Protein AF-A0A127T5B1-F1 (afdb_monomer)

Secondary structure (DSSP, 8-state):
-HHHHHHHHHHHHHTTT----EEEEEEEEE--SSSPPEEEEEEEEE-SSSTT-EEEEEEEE--HHHHHTT-

Sequence (71 aa):
MKYKKFAMGLLLLAGSQLAQAEQIGSVDTVFKWLGPDHKIVVEAFDDPDVQNVTCYISRAKTGGIKGGLGL

Nearest PDB structures (foldseek):
  8esd-assembly1_N  TM=5.084E-01  e=9.571E-01  Homo sapiens
  1gyb-assembly2_C  TM=4.961E-01  e=5.206E+00  Saccharomyces cerevisiae
  7blq-assembly1_L  TM=3.863E-01  e=2.232E+00  Thermochaetoides thermophila DSM 1495

Structure (mmCIF, N/CA/C/O backbone):
data_AF-A0A127T5B1-F1
#
_entry.id   AF-A0A127T5B1-F1
#
loop_
_atom_site.group_PDB
_atom_site.id
_atom_site.type_symbol
_atom_site.label_atom_id
_atom_site.label_alt_id
_atom_site.label_comp_id
_atom_site.label_asym_id
_atom_site.label_entity_id
_atom_site.label_seq_id
_atom_site.pdbx_PDB_ins_code
_atom_site.Cartn_x
_atom_site.Cartn_y
_atom_site.Cartn_z
_atom_site.occupancy
_atom_site.B_iso_or_equiv
_atom_site.auth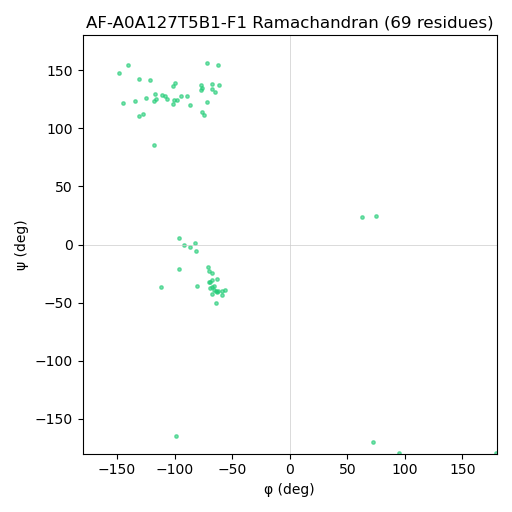_seq_id
_atom_site.auth_comp_id
_atom_site.auth_asym_id
_atom_site.auth_atom_id
_atom_site.pdbx_PDB_model_num
ATOM 1 N N . MET A 1 1 ? -17.352 33.047 28.094 1.00 58.94 1 MET A N 1
ATOM 2 C CA . MET A 1 1 ? -17.934 32.367 26.905 1.00 58.94 1 MET A CA 1
ATOM 3 C C . MET A 1 1 ? -16.974 32.218 25.715 1.00 58.94 1 MET A C 1
ATOM 5 O O . MET A 1 1 ? -17.099 31.227 25.009 1.00 58.94 1 MET A O 1
ATOM 9 N N . LYS A 1 2 ? -16.007 33.128 25.489 1.00 59.66 2 LYS A N 1
ATOM 10 C CA . LYS A 1 2 ? -14.985 33.005 24.419 1.00 59.66 2 LYS A CA 1
ATOM 11 C C . LYS A 1 2 ? -14.126 31.730 24.524 1.00 59.66 2 LYS A C 1
ATOM 13 O O . LYS A 1 2 ? -13.966 31.025 23.537 1.00 59.66 2 LYS A O 1
ATOM 18 N N . TYR A 1 3 ? -13.679 31.381 25.732 1.00 68.00 3 TYR A N 1
ATOM 19 C CA . TYR A 1 3 ? -12.808 30.219 25.972 1.00 68.00 3 TYR A CA 1
ATOM 20 C C . TYR A 1 3 ? -13.486 28.862 25.718 1.00 68.00 3 TYR A C 1
ATOM 22 O O . TYR A 1 3 ? -12.842 27.931 25.254 1.00 68.00 3 TYR A O 1
ATOM 30 N N . LYS A 1 4 ? -14.808 28.765 25.932 1.00 65.38 4 LYS A N 1
ATOM 31 C CA . LYS A 1 4 ? -15.590 27.541 25.669 1.00 65.38 4 LYS A CA 1
ATOM 32 C C . LYS A 1 4 ? -15.668 27.211 24.173 1.00 65.38 4 LYS A C 1
ATOM 34 O O . LYS A 1 4 ? -15.608 26.047 23.804 1.00 65.38 4 LYS A O 1
ATOM 39 N N . LYS A 1 5 ? -15.770 28.237 23.318 1.00 68.75 5 LYS A N 1
ATOM 40 C CA . LYS A 1 5 ? -15.760 28.072 21.854 1.00 68.75 5 LYS A CA 1
ATOM 41 C C . LYS A 1 5 ? -14.381 27.646 21.348 1.00 68.75 5 LYS A C 1
ATOM 43 O O . LYS A 1 5 ? -14.293 26.807 20.463 1.00 68.75 5 LYS A O 1
ATOM 48 N N . PHE A 1 6 ? -13.324 28.188 21.953 1.00 74.19 6 PHE A N 1
ATOM 49 C CA . PHE A 1 6 ? -11.945 27.828 21.627 1.00 74.19 6 PHE A CA 1
ATOM 50 C C . PHE A 1 6 ? -11.621 26.380 22.026 1.00 74.19 6 PHE A C 1
ATOM 52 O O . PHE A 1 6 ? -11.051 25.636 21.236 1.00 74.19 6 PHE A O 1
ATOM 59 N N . ALA A 1 7 ? -12.073 25.951 23.209 1.00 77.12 7 ALA A N 1
ATOM 60 C CA . ALA A 1 7 ? -11.931 24.571 23.672 1.00 77.12 7 ALA A CA 1
ATOM 61 C C . ALA A 1 7 ? -12.681 23.565 22.778 1.00 77.12 7 ALA A C 1
ATOM 63 O O . ALA A 1 7 ? -12.142 22.512 22.458 1.00 77.12 7 ALA A O 1
ATOM 64 N N . MET A 1 8 ? -13.893 23.908 22.323 1.00 77.62 8 MET A N 1
ATOM 65 C CA . MET A 1 8 ? -14.665 23.065 21.400 1.00 77.62 8 MET A CA 1
ATOM 66 C C . MET A 1 8 ? -13.964 22.908 20.041 1.00 77.62 8 MET A C 1
ATOM 68 O O . MET A 1 8 ? -13.937 21.815 19.485 1.00 77.62 8 MET A O 1
ATOM 72 N N . GLY A 1 9 ? -13.365 23.988 19.526 1.00 78.12 9 GLY A N 1
ATOM 73 C CA . GLY A 1 9 ? -12.578 23.948 18.292 1.00 78.12 9 GLY A CA 1
ATOM 74 C C . GLY A 1 9 ? -11.353 23.037 18.406 1.00 78.12 9 GLY A C 1
ATOM 75 O O . GLY A 1 9 ? -11.085 22.270 17.489 1.00 78.12 9 GLY A O 1
ATOM 76 N N . LEU A 1 10 ? -10.659 23.058 19.550 1.00 77.19 10 LEU A N 1
ATOM 77 C CA . LEU A 1 10 ? -9.506 22.185 19.790 1.00 77.19 10 LEU A CA 1
ATOM 78 C C . LEU A 1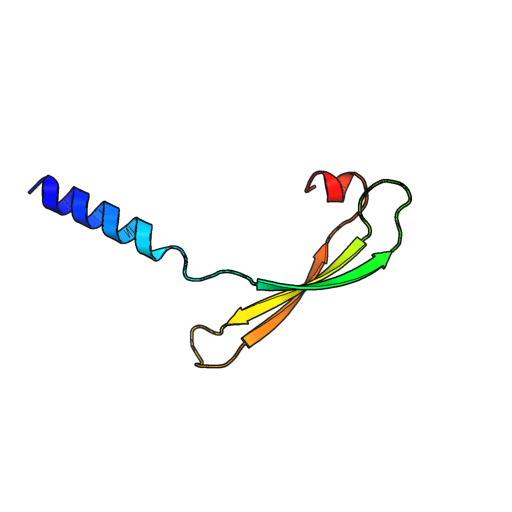 10 ? -9.887 20.696 19.842 1.00 77.19 10 LEU A C 1
ATOM 80 O O . LEU A 1 10 ? -9.160 19.865 19.305 1.00 77.19 10 LEU A O 1
ATOM 84 N N . LEU A 1 11 ? -11.030 20.357 20.454 1.00 76.12 11 LEU A N 1
ATOM 85 C CA . LEU A 1 11 ? -11.510 18.970 20.523 1.00 76.12 11 LEU A CA 1
ATOM 86 C C . LEU A 1 11 ? -11.880 18.398 19.146 1.00 76.12 11 LEU A C 1
ATOM 88 O O . LEU A 1 11 ? -11.655 17.218 18.898 1.00 76.12 11 LEU A O 1
ATOM 92 N N . LEU A 1 12 ? -12.428 19.221 18.249 1.00 73.06 12 LEU A N 1
ATOM 93 C CA . LEU A 1 12 ? -12.845 18.779 16.915 1.00 73.06 12 LEU A CA 1
ATOM 94 C C . LEU A 1 12 ? -11.658 18.444 16.000 1.00 73.06 12 LEU A C 1
ATOM 96 O O . LEU A 1 12 ? -11.768 17.533 15.185 1.00 73.06 12 LEU A O 1
ATOM 100 N N . LEU A 1 13 ? -10.512 19.122 16.146 1.00 71.25 13 LEU A N 1
ATOM 101 C CA . LEU A 1 13 ? -9.314 18.785 15.366 1.00 71.25 13 LEU A CA 1
ATOM 102 C C . LEU A 1 13 ? -8.702 17.434 15.772 1.00 71.25 13 LEU A C 1
ATOM 104 O O . LEU A 1 13 ? -8.175 16.726 14.914 1.00 71.25 13 LEU A O 1
ATOM 108 N N . ALA A 1 14 ? -8.804 17.054 17.049 1.00 71.12 14 ALA A N 1
ATOM 109 C CA . ALA A 1 14 ? -8.204 15.826 17.573 1.00 71.12 14 ALA A CA 1
ATOM 110 C C . ALA A 1 14 ? -8.894 14.531 17.087 1.00 71.12 14 ALA A C 1
ATOM 112 O O . ALA A 1 14 ? -8.288 13.467 17.136 1.00 71.12 14 ALA A O 1
ATOM 113 N N . GLY A 1 15 ? -10.138 14.598 16.597 1.00 66.00 15 GLY A N 1
ATOM 114 C CA . GLY A 1 15 ? -10.911 13.418 16.177 1.00 66.00 15 GLY A CA 1
ATOM 115 C C . GLY A 1 15 ? -10.698 12.953 14.730 1.00 66.00 15 GLY A C 1
ATOM 116 O O . GLY A 1 15 ? -11.298 11.968 14.315 1.00 66.00 15 GLY A O 1
ATOM 117 N N . SER A 1 16 ? -9.878 13.646 13.936 1.00 62.00 16 SER A N 1
ATOM 118 C CA . SER A 1 16 ? -9.789 13.436 12.478 1.00 62.00 16 SER A CA 1
ATOM 119 C C . SER A 1 16 ? -8.893 12.269 12.023 1.00 62.00 16 SER A C 1
ATOM 121 O O . SER A 1 16 ? -8.760 12.036 10.825 1.00 62.00 16 SER A O 1
ATOM 123 N N . GLN A 1 17 ? -8.285 11.512 12.942 1.00 59.75 17 GLN A N 1
ATOM 124 C CA . GLN A 1 17 ? -7.225 10.542 12.616 1.00 59.75 17 GLN A CA 1
ATOM 125 C C . GLN A 1 17 ? -7.686 9.081 12.442 1.00 59.75 17 GLN A C 1
ATOM 127 O O . GLN A 1 17 ? -6.844 8.205 12.276 1.00 59.75 17 GLN A O 1
ATOM 132 N N . LEU A 1 18 ? -8.989 8.787 12.471 1.00 61.00 18 LEU A N 1
ATOM 133 C CA . LEU A 1 18 ? -9.480 7.403 12.595 1.00 61.00 18 LEU A CA 1
ATOM 134 C C . LEU A 1 18 ? -9.516 6.571 11.299 1.00 61.00 18 LEU A C 1
ATOM 136 O O . LEU A 1 18 ? -9.770 5.377 11.376 1.00 61.00 18 LEU A O 1
ATOM 140 N N . ALA A 1 19 ? -9.224 7.147 10.130 1.00 62.78 19 ALA A N 1
ATOM 141 C CA . ALA A 1 19 ? -9.155 6.397 8.873 1.00 62.78 19 ALA A CA 1
ATOM 142 C C . ALA A 1 19 ? -7.739 6.468 8.284 1.00 62.78 19 ALA A C 1
ATOM 144 O O . ALA A 1 19 ? -7.425 7.345 7.476 1.00 62.78 19 ALA A O 1
ATOM 145 N N . GLN A 1 20 ? -6.861 5.567 8.725 1.00 65.81 20 GLN A N 1
ATOM 146 C CA . GLN A 1 20 ? -5.557 5.346 8.100 1.00 65.81 20 GLN A CA 1
ATOM 147 C C . GLN A 1 20 ? -5.644 4.093 7.231 1.00 65.81 20 GLN A C 1
ATOM 149 O O . GLN A 1 20 ? -5.968 3.019 7.722 1.00 65.81 20 GLN A O 1
ATOM 154 N N . ALA A 1 21 ? -5.374 4.243 5.935 1.00 74.62 21 ALA A N 1
ATOM 155 C CA . ALA A 1 21 ? -5.167 3.110 5.046 1.00 74.62 21 ALA A CA 1
ATOM 156 C C . ALA A 1 21 ? -3.770 2.549 5.313 1.00 74.62 21 ALA A C 1
ATOM 158 O O . ALA A 1 21 ? -2.777 3.238 5.055 1.00 74.62 21 ALA A O 1
ATOM 159 N N . GLU A 1 22 ? -3.676 1.326 5.827 1.00 84.69 22 GLU A N 1
ATOM 160 C CA . GLU A 1 22 ? -2.378 0.691 6.029 1.00 84.69 22 GLU A CA 1
ATOM 161 C C . GLU A 1 22 ? -1.959 -0.027 4.748 1.00 84.69 22 GLU A C 1
ATOM 163 O O . GLU A 1 22 ? -2.648 -0.921 4.254 1.00 84.69 22 GLU A O 1
ATOM 168 N N . GLN A 1 23 ? -0.819 0.364 4.180 1.00 90.31 23 GLN A N 1
ATOM 169 C CA . GLN A 1 23 ? -0.256 -0.362 3.049 1.00 90.31 23 GLN A CA 1
ATOM 170 C C . GLN A 1 23 ? 0.356 -1.677 3.544 1.00 90.31 23 GLN A C 1
ATOM 172 O O . GLN A 1 23 ? 1.412 -1.676 4.169 1.00 90.31 23 GLN A O 1
ATOM 177 N N . ILE A 1 24 ? -0.267 -2.795 3.174 1.00 91.56 24 ILE A N 1
ATOM 178 C CA . ILE A 1 24 ? 0.188 -4.145 3.529 1.00 91.56 24 ILE A CA 1
ATOM 179 C C . ILE A 1 24 ? 1.323 -4.601 2.610 1.00 91.56 24 ILE A C 1
ATOM 181 O O . ILE A 1 24 ? 2.248 -5.292 3.033 1.00 91.56 24 ILE A O 1
ATOM 185 N N . GLY A 1 25 ? 1.274 -4.209 1.334 1.00 93.06 25 GLY A N 1
ATOM 186 C CA . GLY A 1 25 ? 2.303 -4.593 0.376 1.00 93.06 25 GLY A CA 1
ATOM 187 C C . GLY A 1 25 ? 2.075 -4.064 -1.032 1.00 93.06 25 GLY A C 1
ATOM 188 O O . GLY A 1 25 ? 1.107 -3.360 -1.320 1.00 93.06 25 GLY A O 1
ATOM 189 N N . SER A 1 26 ? 2.997 -4.404 -1.929 1.00 94.88 26 SER A N 1
ATOM 190 C CA . SER A 1 26 ? 2.872 -4.105 -3.352 1.00 94.88 26 SER A CA 1
ATOM 191 C C . SER A 1 26 ? 3.545 -5.168 -4.207 1.00 94.88 26 SER A C 1
ATOM 193 O O . SER A 1 26 ? 4.581 -5.699 -3.815 1.00 94.88 26 SER A O 1
ATOM 195 N N . VAL A 1 27 ? 2.987 -5.417 -5.387 1.00 95.19 27 VAL A N 1
ATOM 196 C CA . VAL A 1 27 ? 3.574 -6.278 -6.416 1.00 95.19 27 VAL A CA 1
ATOM 197 C C . VAL A 1 27 ? 3.867 -5.456 -7.665 1.00 95.19 27 VAL A C 1
ATOM 199 O O . VAL A 1 27 ? 3.005 -4.718 -8.150 1.00 95.19 27 VAL A O 1
ATOM 202 N N . ASP A 1 28 ? 5.087 -5.568 -8.179 1.00 95.00 28 ASP A N 1
ATOM 203 C CA . ASP A 1 28 ? 5.483 -4.897 -9.412 1.00 95.00 28 ASP A CA 1
ATOM 204 C C . ASP A 1 28 ? 4.916 -5.652 -10.623 1.00 95.00 28 ASP A C 1
ATOM 206 O O . ASP A 1 28 ? 4.903 -6.881 -10.680 1.00 95.00 28 ASP A O 1
ATOM 210 N N . THR A 1 29 ? 4.392 -4.899 -11.587 1.00 93.81 29 THR A N 1
ATOM 211 C CA . THR A 1 29 ? 3.690 -5.433 -12.768 1.00 93.81 29 THR A CA 1
ATOM 212 C C . THR A 1 29 ? 4.455 -5.199 -14.058 1.00 93.81 29 THR A C 1
ATOM 214 O O . THR A 1 29 ? 4.429 -6.045 -14.947 1.00 93.81 29 THR A O 1
ATOM 217 N N . VAL A 1 30 ? 5.125 -4.049 -14.184 1.00 93.12 30 VAL A N 1
ATOM 218 C CA . VAL A 1 30 ? 5.885 -3.683 -15.381 1.00 93.12 30 VAL A CA 1
ATOM 219 C C . VAL A 1 30 ? 7.126 -2.906 -14.978 1.00 93.12 30 VAL A C 1
ATOM 221 O O . VAL A 1 30 ? 7.020 -1.817 -14.406 1.00 93.12 30 VAL A O 1
ATOM 224 N N . PHE A 1 31 ? 8.277 -3.446 -15.376 1.00 93.19 31 PHE A N 1
ATOM 225 C CA . PHE A 1 31 ? 9.577 -2.824 -15.184 1.00 93.19 31 PHE A CA 1
ATOM 226 C C . PHE A 1 31 ? 9.739 -1.544 -16.018 1.00 93.19 31 PHE A C 1
ATOM 228 O O . PHE A 1 31 ? 9.368 -1.489 -17.199 1.00 93.19 31 PHE A O 1
ATOM 235 N N . LYS A 1 32 ? 10.333 -0.514 -15.417 1.00 89.44 32 LYS A N 1
ATOM 236 C CA . LYS A 1 32 ? 10.701 0.751 -16.051 1.00 89.44 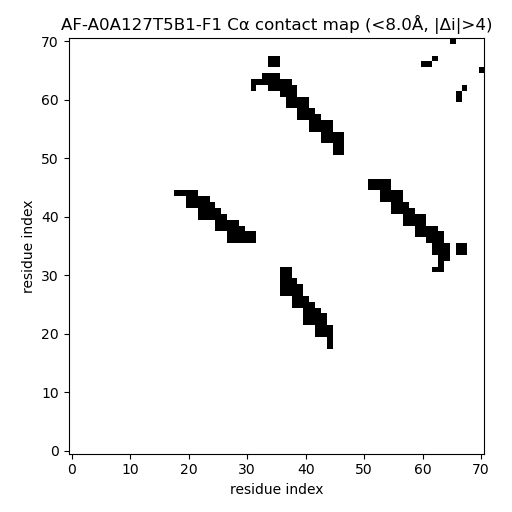32 LYS A CA 1
ATOM 237 C C . LYS A 1 32 ? 12.188 1.009 -15.844 1.00 89.44 32 LYS A C 1
ATOM 239 O O . LYS A 1 32 ? 12.681 1.110 -14.733 1.00 89.44 32 LYS A O 1
ATOM 244 N N . TRP A 1 33 ? 12.891 1.239 -16.949 1.00 90.69 33 TRP A N 1
ATOM 245 C CA . TRP A 1 33 ? 14.309 1.609 -16.920 1.00 90.69 33 TRP A CA 1
ATOM 246 C C . TRP A 1 33 ? 14.581 2.951 -16.226 1.00 90.69 33 TRP A C 1
ATOM 248 O O . TRP A 1 33 ? 15.662 3.150 -15.681 1.00 90.69 33 TRP A O 1
ATOM 258 N N . LEU A 1 34 ? 13.624 3.884 -16.274 1.00 88.56 34 LEU A N 1
ATOM 259 C CA . LEU A 1 34 ? 13.747 5.223 -15.697 1.00 88.56 34 LEU A CA 1
ATOM 260 C C . LEU A 1 34 ? 12.519 5.546 -14.836 1.00 88.56 34 LEU A C 1
ATOM 262 O O . LEU A 1 34 ? 11.423 5.779 -15.357 1.00 88.56 34 LEU A O 1
ATOM 266 N N . GLY A 1 35 ? 12.735 5.604 -13.520 1.00 87.81 35 GLY A N 1
ATOM 267 C CA . GLY A 1 35 ? 11.707 5.853 -12.506 1.00 87.81 35 GLY A CA 1
ATOM 268 C C . GLY A 1 35 ? 11.118 4.568 -11.905 1.00 87.81 35 GLY A C 1
ATOM 269 O O . GLY A 1 35 ? 11.543 3.480 -12.271 1.00 87.81 35 GLY A O 1
ATOM 270 N N . PRO A 1 36 ? 10.158 4.682 -10.968 1.00 92.25 36 PRO A N 1
ATOM 271 C CA . PRO A 1 36 ? 9.569 3.528 -10.284 1.00 92.25 36 PRO A CA 1
ATOM 272 C C . PRO A 1 36 ? 8.835 2.577 -11.233 1.00 92.25 36 PRO A C 1
ATOM 274 O O . PRO A 1 36 ? 8.287 3.010 -12.240 1.00 92.25 36 PRO A O 1
ATOM 277 N N . ASP A 1 37 ? 8.712 1.306 -10.882 1.00 93.81 37 ASP A N 1
ATOM 278 C CA . ASP A 1 37 ? 7.900 0.373 -11.666 1.00 93.81 37 ASP A CA 1
ATOM 279 C C . ASP A 1 37 ? 6.400 0.636 -11.506 1.00 93.81 37 ASP A C 1
ATOM 281 O O . ASP A 1 37 ? 5.937 1.204 -10.507 1.00 93.81 37 ASP A O 1
ATOM 285 N N . HIS A 1 38 ? 5.620 0.214 -12.506 1.00 93.88 38 HIS A N 1
ATOM 286 C CA . HIS A 1 38 ? 4.177 0.103 -12.305 1.00 93.88 38 HIS A CA 1
ATOM 287 C C . HIS A 1 38 ? 3.918 -1.011 -11.307 1.00 93.88 38 HIS A C 1
ATOM 289 O O . HIS A 1 38 ? 4.438 -2.116 -11.464 1.00 93.88 38 HIS A O 1
ATOM 295 N N . LYS A 1 39 ? 3.051 -0.754 -10.333 1.00 95.00 39 LYS A N 1
ATOM 296 C CA . LYS A 1 39 ? 2.773 -1.714 -9.267 1.00 95.00 39 LYS A CA 1
ATOM 297 C C . LYS A 1 39 ? 1.300 -1.745 -8.905 1.00 95.00 39 LYS A C 1
ATOM 299 O O . LYS A 1 39 ? 0.598 -0.745 -9.056 1.00 95.00 39 LYS A O 1
ATOM 304 N N . ILE A 1 40 ? 0.851 -2.874 -8.378 1.00 95.19 40 ILE A N 1
ATOM 305 C CA . ILE A 1 40 ? -0.411 -2.971 -7.651 1.00 95.19 40 ILE A CA 1
ATOM 306 C C . ILE A 1 40 ? -0.083 -2.893 -6.165 1.00 95.19 40 ILE A C 1
ATOM 308 O O . ILE A 1 40 ? 0.728 -3.668 -5.666 1.00 95.19 40 ILE A O 1
ATOM 312 N N . VAL A 1 41 ? -0.693 -1.944 -5.465 1.00 94.69 41 VAL A N 1
ATOM 313 C CA . VAL A 1 41 ? -0.566 -1.778 -4.015 1.00 94.69 41 VAL A CA 1
ATOM 314 C C . VAL A 1 41 ? -1.801 -2.363 -3.349 1.00 94.69 41 VAL A C 1
ATOM 316 O O . VAL A 1 41 ? -2.913 -2.134 -3.824 1.00 94.69 41 VAL A O 1
ATOM 319 N N . VAL A 1 42 ? -1.596 -3.110 -2.268 1.00 95.62 42 VAL A N 1
A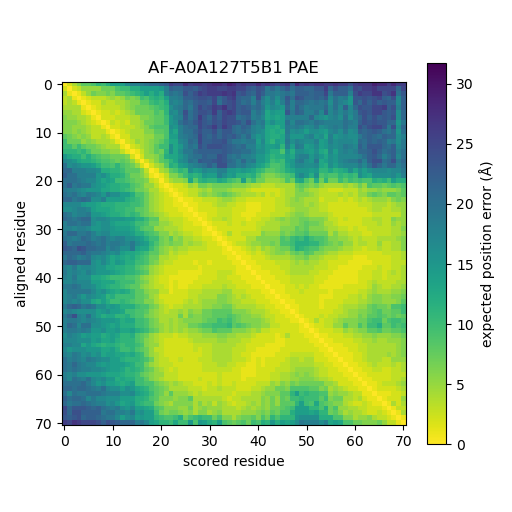TOM 320 C CA . VAL A 1 42 ? -2.662 -3.655 -1.426 1.00 95.62 42 VAL A CA 1
ATOM 321 C C . VAL A 1 42 ? -2.691 -2.875 -0.120 1.00 95.62 42 VAL A C 1
ATOM 323 O O . VAL A 1 42 ? -1.677 -2.766 0.573 1.00 95.62 42 VAL A O 1
ATOM 326 N N . GLU A 1 43 ? -3.860 -2.337 0.199 1.00 94.12 43 GLU A N 1
ATOM 327 C CA . GLU A 1 43 ? -4.117 -1.568 1.412 1.00 94.12 43 GLU A CA 1
ATOM 328 C C . GLU A 1 43 ? -5.230 -2.228 2.226 1.00 94.12 43 GLU A C 1
ATOM 330 O O . GLU A 1 43 ? -6.194 -2.745 1.655 1.00 94.12 43 GLU A O 1
ATOM 335 N N . ALA A 1 44 ? -5.083 -2.210 3.546 1.00 92.50 44 ALA A N 1
ATOM 336 C CA . ALA A 1 44 ? -6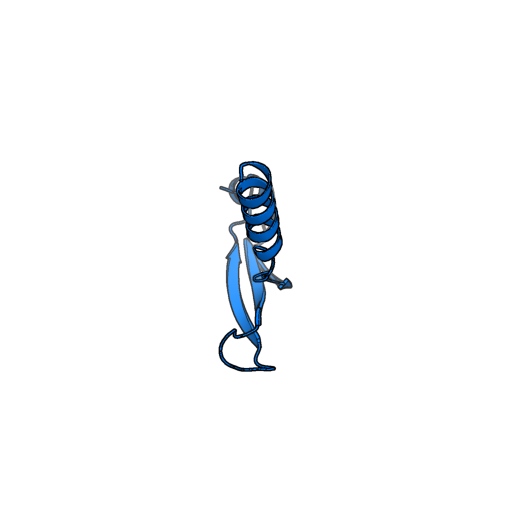.061 -2.698 4.504 1.00 92.50 44 ALA A CA 1
ATOM 337 C C . ALA A 1 44 ? -6.864 -1.534 5.096 1.00 92.50 44 ALA A C 1
ATOM 339 O O . ALA A 1 44 ? -6.314 -0.474 5.408 1.00 92.50 44 ALA A O 1
ATOM 340 N N . PHE A 1 45 ? -8.166 -1.762 5.248 1.00 89.94 45 PHE A N 1
ATOM 341 C CA . PHE A 1 45 ? -9.126 -0.838 5.836 1.00 89.94 45 PHE A CA 1
ATOM 342 C C . PHE A 1 45 ? -10.011 -1.599 6.809 1.00 89.94 45 PHE A C 1
ATOM 344 O O . PHE A 1 45 ? -10.667 -2.555 6.404 1.00 89.94 45 PHE A O 1
ATOM 351 N N . ASP A 1 46 ? -10.072 -1.168 8.061 1.00 90.19 46 ASP A N 1
ATOM 352 C CA . ASP A 1 46 ? -11.021 -1.745 9.008 1.00 90.19 46 ASP A CA 1
ATOM 353 C C . ASP A 1 46 ? -12.433 -1.219 8.733 1.00 90.19 46 ASP A C 1
ATOM 355 O O . ASP A 1 46 ? -12.633 -0.027 8.476 1.00 90.19 46 ASP A O 1
ATOM 359 N N . ASP A 1 47 ? -13.408 -2.126 8.740 1.00 88.12 47 ASP A N 1
ATOM 360 C CA . ASP A 1 47 ? -14.807 -1.796 8.495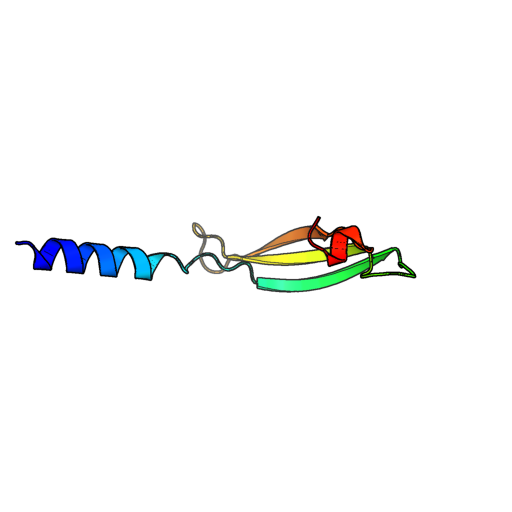 1.00 88.12 47 ASP A CA 1
ATOM 361 C C . ASP A 1 47 ? -15.383 -1.037 9.708 1.00 88.12 47 ASP A C 1
ATOM 363 O O . ASP A 1 47 ? -15.336 -1.548 10.833 1.00 88.12 47 ASP A O 1
ATOM 367 N N . PRO A 1 48 ? -15.914 0.189 9.525 1.00 87.00 48 PRO A N 1
ATOM 368 C CA . PRO A 1 48 ? -16.436 0.982 10.635 1.00 87.00 48 PRO A CA 1
ATOM 369 C C . PRO A 1 48 ? -17.731 0.411 11.233 1.00 87.00 48 PRO A C 1
ATOM 371 O O . PRO A 1 48 ? -18.044 0.708 12.387 1.00 87.00 48 PRO A O 1
ATOM 374 N N . ASP A 1 49 ? -18.474 -0.393 10.470 1.00 89.62 49 ASP A N 1
ATOM 375 C CA . ASP A 1 49 ? -19.775 -0.935 10.855 1.00 89.62 49 ASP A CA 1
ATOM 376 C C . ASP A 1 49 ? -19.660 -2.356 11.437 1.00 89.62 49 ASP A C 1
ATOM 378 O O . ASP A 1 49 ? -20.541 -2.794 12.185 1.00 89.62 49 ASP A O 1
ATOM 382 N N . VAL A 1 50 ? -18.567 -3.078 11.145 1.00 90.75 50 VAL A N 1
ATOM 383 C CA . VAL A 1 50 ? -18.358 -4.466 11.589 1.00 90.75 50 VAL A CA 1
ATOM 384 C C . VAL A 1 50 ? -17.017 -4.652 12.304 1.00 90.75 50 VAL A C 1
ATOM 386 O O . VAL A 1 50 ? -15.945 -4.638 11.707 1.00 90.75 50 VAL A O 1
ATOM 389 N N . GLN A 1 51 ? -17.081 -4.925 13.610 1.00 89.25 51 GLN A N 1
ATOM 390 C CA . GLN A 1 51 ? -15.887 -5.146 14.432 1.00 89.25 51 GLN A CA 1
ATOM 391 C C . GLN A 1 51 ? -15.068 -6.358 13.959 1.00 89.25 51 GLN A C 1
ATOM 393 O O . GLN A 1 51 ? -15.616 -7.435 13.720 1.00 89.25 51 GLN A O 1
ATOM 398 N N . ASN A 1 52 ? -13.740 -6.197 13.936 1.00 88.12 52 ASN A N 1
ATOM 399 C CA . ASN A 1 52 ? -12.754 -7.212 13.534 1.00 88.12 52 ASN A CA 1
ATOM 400 C C . ASN A 1 52 ? -12.866 -7.678 12.071 1.00 88.12 52 ASN A C 1
ATOM 402 O O . ASN A 1 52 ? -12.423 -8.780 11.741 1.00 88.12 52 ASN A O 1
ATOM 406 N N . VAL A 1 53 ? -13.453 -6.860 11.197 1.00 91.31 53 VAL A N 1
ATOM 407 C CA . VAL A 1 53 ? -13.447 -7.092 9.752 1.00 91.31 53 VAL A CA 1
ATOM 408 C C . VAL A 1 53 ? -12.525 -6.079 9.090 1.00 91.31 53 VAL A C 1
ATOM 410 O O . VAL A 1 53 ? -12.677 -4.876 9.279 1.00 91.31 53 VAL A O 1
ATOM 413 N N . THR A 1 54 ? -11.596 -6.582 8.279 1.00 91.06 54 THR A N 1
ATOM 414 C CA . THR A 1 54 ? -10.668 -5.768 7.492 1.00 91.06 54 THR A CA 1
ATOM 415 C C . THR A 1 54 ? -10.895 -6.032 6.006 1.00 91.06 54 THR A C 1
ATOM 417 O O . THR A 1 54 ? -10.800 -7.165 5.527 1.00 91.06 54 THR A O 1
ATOM 420 N N . CYS A 1 55 ? -11.177 -4.970 5.265 1.00 91.94 55 CYS A N 1
ATOM 421 C CA . CYS A 1 55 ? -11.315 -4.950 3.820 1.00 91.94 55 CYS A CA 1
ATOM 422 C C . CYS A 1 55 ? -9.959 -4.680 3.157 1.00 91.94 55 CYS A C 1
ATOM 424 O O . CYS A 1 55 ? -9.297 -3.685 3.447 1.00 91.94 55 CYS A O 1
ATOM 426 N N . TYR A 1 56 ? -9.568 -5.536 2.213 1.00 93.81 56 TYR A N 1
ATOM 427 C CA . TYR A 1 56 ? -8.341 -5.372 1.434 1.00 93.81 56 TYR A CA 1
ATOM 428 C C . TYR A 1 56 ? -8.665 -4.804 0.055 1.00 93.81 56 TYR A C 1
ATOM 430 O O . TYR A 1 56 ? -9.447 -5.388 -0.696 1.00 93.81 56 TYR A O 1
ATOM 438 N N . ILE A 1 57 ? -8.039 -3.683 -0.302 1.00 93.69 57 ILE A N 1
ATOM 439 C CA . ILE A 1 57 ? -8.236 -3.022 -1.594 1.00 93.69 57 ILE A CA 1
ATOM 440 C C . ILE A 1 57 ? -6.928 -3.043 -2.377 1.00 93.69 57 ILE A C 1
ATOM 442 O O . ILE A 1 57 ? -5.901 -2.540 -1.923 1.00 93.69 57 ILE A O 1
ATOM 446 N N . SER A 1 58 ? -6.982 -3.578 -3.596 1.00 94.50 58 SER A N 1
ATOM 447 C CA . SER A 1 58 ? -5.884 -3.511 -4.558 1.00 94.50 58 SER A CA 1
ATOM 448 C C . SER A 1 58 ? -6.064 -2.325 -5.507 1.00 94.50 58 SER A C 1
ATOM 450 O O . SER A 1 58 ? -7.108 -2.210 -6.153 1.00 94.50 58 SER A O 1
ATOM 452 N N . ARG A 1 59 ? -5.046 -1.470 -5.652 1.00 93.56 59 ARG A N 1
ATOM 453 C CA . ARG A 1 59 ? -5.054 -0.345 -6.606 1.00 93.56 59 ARG A CA 1
ATOM 454 C C . ARG A 1 59 ? -3.784 -0.306 -7.442 1.00 93.56 59 ARG A C 1
ATOM 456 O O . ARG A 1 59 ? -2.692 -0.552 -6.936 1.00 93.56 59 ARG A O 1
ATOM 463 N N . ALA A 1 60 ? -3.919 0.055 -8.714 1.00 94.06 60 ALA A N 1
ATOM 464 C CA . ALA A 1 60 ? -2.771 0.289 -9.580 1.00 94.06 60 ALA A CA 1
ATOM 465 C C . ALA A 1 60 ? -2.133 1.652 -9.281 1.00 94.06 60 ALA A C 1
ATOM 467 O O . ALA A 1 60 ? -2.830 2.664 -9.204 1.00 94.06 60 ALA A O 1
ATOM 468 N N . LYS A 1 61 ? -0.803 1.685 -9.149 1.00 92.06 61 LYS A N 1
ATOM 469 C CA . LYS A 1 61 ? -0.006 2.913 -9.131 1.00 92.06 61 LYS A CA 1
ATOM 470 C C . LYS A 1 61 ? 0.836 3.001 -10.396 1.00 92.06 61 LYS A C 1
ATOM 472 O O . LYS A 1 61 ? 1.557 2.071 -10.769 1.00 92.06 61 LYS A O 1
ATOM 477 N N . THR A 1 62 ? 0.731 4.149 -11.053 1.00 93.25 62 THR A N 1
ATOM 478 C CA . THR A 1 62 ? 1.533 4.492 -12.224 1.00 93.25 62 THR A CA 1
ATOM 479 C C . THR A 1 62 ? 3.003 4.594 -11.822 1.00 93.25 62 THR A C 1
ATOM 481 O O . THR A 1 62 ? 3.324 5.238 -10.830 1.00 93.25 62 THR A O 1
ATOM 484 N N . GLY A 1 63 ? 3.882 3.940 -12.581 1.00 90.38 63 GLY A N 1
ATOM 485 C CA . GLY A 1 63 ? 5.333 4.059 -12.482 1.00 90.38 63 GLY A CA 1
ATOM 486 C C . GLY A 1 63 ? 5.916 5.018 -13.528 1.00 90.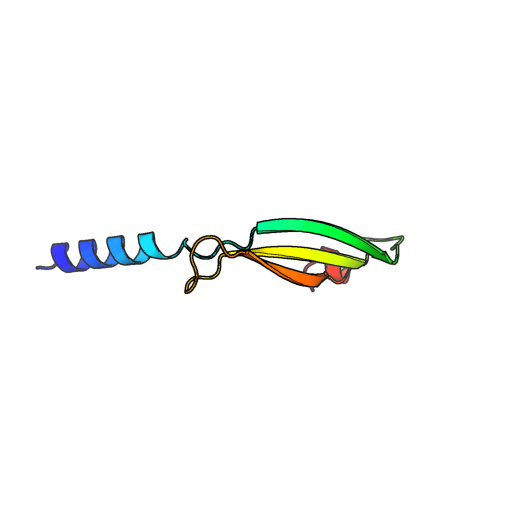38 63 GLY A C 1
ATOM 487 O O . GLY A 1 63 ? 5.212 5.786 -14.187 1.00 90.38 63 GLY A O 1
ATOM 488 N N . GLY A 1 64 ? 7.226 4.960 -13.718 1.00 90.50 64 GLY A N 1
ATOM 489 C CA . GLY A 1 64 ? 8.017 5.842 -14.557 1.00 90.50 64 GLY A CA 1
ATOM 490 C C . GLY A 1 64 ? 8.164 7.236 -13.955 1.00 90.50 64 GLY A C 1
ATOM 491 O O . GLY A 1 64 ? 7.787 7.499 -12.816 1.00 90.50 64 GLY A O 1
ATOM 492 N N . ILE A 1 65 ? 8.691 8.162 -14.752 1.00 90.44 65 ILE A N 1
ATOM 493 C CA . ILE A 1 65 ? 8.936 9.551 -14.334 1.00 90.44 65 ILE A CA 1
ATOM 494 C C . ILE A 1 65 ? 7.650 10.228 -13.826 1.00 90.44 65 ILE A C 1
ATOM 496 O O . ILE A 1 65 ? 7.690 10.927 -12.822 1.00 90.44 65 ILE A O 1
ATOM 500 N N . LYS A 1 66 ? 6.500 9.978 -14.469 1.00 84.56 66 LYS A N 1
ATOM 501 C CA . LYS A 1 66 ? 5.199 10.527 -14.041 1.00 84.56 66 LYS A CA 1
ATOM 502 C C . LYS A 1 66 ? 4.791 10.005 -12.662 1.00 84.56 66 LYS A C 1
ATOM 504 O O . LYS A 1 66 ? 4.561 10.797 -11.756 1.00 84.56 66 LYS A O 1
ATOM 509 N N . GLY A 1 67 ? 4.854 8.685 -12.485 1.00 85.00 67 GLY A N 1
ATOM 510 C CA . GLY A 1 67 ? 4.587 8.032 -11.207 1.00 85.00 67 GLY A CA 1
ATOM 511 C C . GLY A 1 67 ? 5.505 8.489 -10.075 1.00 85.00 67 GLY A C 1
ATOM 512 O O . GLY A 1 67 ? 5.048 8.720 -8.960 1.00 85.00 67 GLY A O 1
ATOM 513 N N . GLY A 1 68 ? 6.795 8.681 -10.366 1.00 85.56 68 GLY A N 1
ATOM 514 C CA . GLY A 1 68 ? 7.771 9.199 -9.403 1.00 85.56 68 GLY A CA 1
ATOM 515 C C . GLY A 1 68 ? 7.538 10.658 -8.995 1.00 85.56 68 GLY A C 1
ATOM 516 O O . GLY A 1 68 ? 7.928 11.045 -7.899 1.00 85.56 68 GLY A O 1
ATOM 517 N N . LEU A 1 69 ? 6.877 11.451 -9.844 1.00 88.69 69 LEU A N 1
ATOM 518 C CA . LEU A 1 69 ? 6.481 12.835 -9.562 1.00 88.69 69 LEU A CA 1
ATOM 519 C C . LEU A 1 69 ? 5.069 12.947 -8.957 1.00 88.69 69 LEU A C 1
ATOM 521 O O . LEU A 1 69 ? 4.625 14.056 -8.671 1.00 88.69 69 LEU A O 1
ATOM 525 N N . GLY A 1 70 ? 4.369 11.824 -8.760 1.00 79.62 70 GLY A N 1
ATOM 526 C CA . GLY A 1 70 ? 3.007 11.799 -8.220 1.00 79.62 70 GLY A CA 1
ATOM 527 C C . GLY A 1 70 ? 1.922 12.241 -9.209 1.00 79.62 70 GLY A C 1
ATO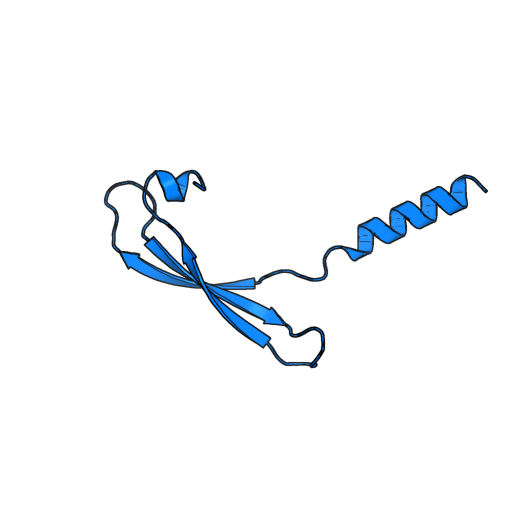M 528 O O . GLY A 1 70 ? 0.874 12.709 -8.767 1.00 79.62 70 GLY A O 1
ATOM 529 N N . LEU A 1 71 ? 2.182 12.117 -10.519 1.00 68.06 71 LEU A N 1
ATOM 530 C CA . LEU A 1 71 ? 1.292 12.513 -11.621 1.00 68.06 71 LEU A CA 1
ATOM 531 C C . LEU A 1 71 ? 0.662 11.316 -12.344 1.00 68.06 71 LEU A C 1
ATOM 533 O O . LEU A 1 71 ? 1.360 10.292 -12.548 1.00 68.06 71 LEU A O 1
#

Solvent-accessible surface area (backbone atoms only — not comparable to full-atom values): 4302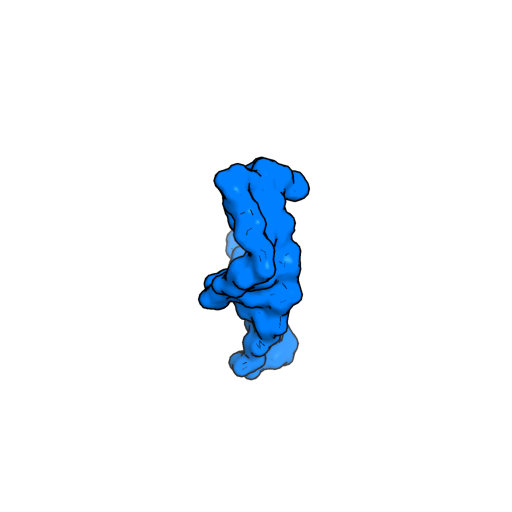 Å² total; per-residue (Å²): 117,71,66,61,56,54,53,54,54,57,57,61,64,71,66,74,73,84,82,67,76,45,74,79,48,72,47,81,77,46,89,42,99,59,52,43,47,24,28,39,36,34,30,40,36,73,45,93,91,42,88,97,40,72,48,76,46,77,44,82,43,67,28,22,63,48,26,68,71,76,93

pLDDT: mean 84.25, std 11.21, range [58.94, 95.62]

Foldseek 3Di:
DVVVVVVVVVVVVVPPPPWDWAFPDKDFDADDPAWFGWIWTWTWTDDPVDPPDIDIDIDIQDIHPCSRVVD

Radius of gyration: 19.31 Å; Cα contacts (8 Å, |Δi|>4): 103; chains: 1; bounding box: 34×40×44 Å

Mean predicted aligned error: 9.29 Å